Protein AF-A0A2U2PES9-F1 (afdb_monomer_lite)

Organism: NCBI:txid2173175

Structure (mmCIF, N/CA/C/O backbone):
data_AF-A0A2U2PES9-F1
#
_entry.id   AF-A0A2U2PES9-F1
#
loop_
_atom_site.group_PDB
_atom_site.id
_atom_site.type_symbol
_atom_site.label_atom_id
_atom_site.label_alt_id
_atom_site.label_comp_id
_atom_site.label_asym_id
_atom_site.label_entity_id
_atom_site.label_seq_id
_atom_site.pdbx_PDB_ins_code
_atom_site.Cartn_x
_atom_site.Cartn_y
_atom_site.Cartn_z
_atom_site.occupancy
_atom_site.B_iso_or_equiv
_atom_site.auth_seq_id
_atom_site.auth_comp_id
_atom_site.auth_asym_id
_atom_site.auth_atom_id
_atom_site.pdbx_PDB_model_num
ATOM 1 N N . MET A 1 1 ? 24.386 -8.421 -0.069 1.00 54.22 1 MET A N 1
ATOM 2 C CA . MET A 1 1 ? 23.028 -7.988 0.317 1.00 54.22 1 MET A CA 1
ATOM 3 C C . MET A 1 1 ? 22.679 -6.814 -0.585 1.00 54.22 1 MET A C 1
ATOM 5 O O . MET A 1 1 ? 23.359 -5.800 -0.511 1.00 54.22 1 MET A O 1
ATOM 9 N N . SER A 1 2 ? 21.728 -7.011 -1.493 1.00 74.69 2 SER A N 1
ATOM 10 C CA . SER A 1 2 ? 21.379 -6.178 -2.659 1.00 74.69 2 SER A CA 1
ATOM 11 C C . SER A 1 2 ? 20.320 -5.107 -2.349 1.00 74.69 2 SER A C 1
ATOM 13 O O . SER A 1 2 ? 19.482 -4.787 -3.186 1.00 74.69 2 SER A O 1
ATOM 15 N N . ILE A 1 3 ? 20.305 -4.556 -1.128 1.00 73.94 3 ILE A N 1
ATOM 16 C CA . ILE A 1 3 ? 19.347 -3.493 -0.789 1.00 73.94 3 ILE A CA 1
ATOM 17 C C . ILE A 1 3 ? 19.905 -2.147 -1.241 1.00 73.94 3 ILE A C 1
ATOM 19 O O . ILE A 1 3 ? 20.953 -1.719 -0.761 1.00 73.94 3 ILE A O 1
ATOM 23 N N . LEU A 1 4 ? 19.174 -1.480 -2.133 1.00 76.81 4 LEU A N 1
ATOM 24 C CA . LEU A 1 4 ? 19.546 -0.186 -2.699 1.00 76.81 4 LEU A CA 1
ATOM 25 C C . LEU A 1 4 ? 19.199 0.974 -1.764 1.00 76.81 4 LEU A C 1
ATOM 27 O O . LEU A 1 4 ? 19.992 1.895 -1.592 1.00 76.81 4 LEU A O 1
ATOM 31 N N . ILE A 1 5 ? 17.988 0.952 -1.198 1.00 82.94 5 ILE A N 1
ATOM 32 C CA . ILE A 1 5 ? 17.400 2.083 -0.467 1.00 82.94 5 ILE A CA 1
ATOM 33 C C . ILE A 1 5 ? 16.566 1.560 0.702 1.00 82.94 5 ILE A C 1
ATOM 35 O O . ILE A 1 5 ? 15.863 0.559 0.559 1.00 82.94 5 ILE A O 1
ATOM 39 N N . HIS A 1 6 ? 16.619 2.265 1.835 1.00 87.25 6 HIS A N 1
ATOM 40 C CA . HIS A 1 6 ? 15.747 2.067 2.993 1.00 87.25 6 HIS A CA 1
ATOM 41 C C . HIS A 1 6 ? 14.819 3.268 3.201 1.00 87.25 6 HIS A C 1
ATOM 43 O O . HIS A 1 6 ? 15.275 4.408 3.226 1.00 87.25 6 HIS A O 1
ATOM 49 N N . ILE A 1 7 ? 13.523 2.998 3.371 1.00 86.94 7 ILE A N 1
ATOM 50 C CA . ILE A 1 7 ? 12.466 3.991 3.602 1.00 86.94 7 ILE A CA 1
ATOM 51 C C . ILE A 1 7 ? 11.643 3.511 4.802 1.00 86.94 7 ILE A C 1
ATOM 53 O O . ILE A 1 7 ? 10.763 2.656 4.681 1.00 86.94 7 ILE A O 1
ATOM 57 N N . GLY A 1 8 ? 11.976 4.012 5.992 1.00 84.69 8 GLY A N 1
ATOM 58 C CA . GLY A 1 8 ? 11.399 3.520 7.245 1.00 84.69 8 GLY A CA 1
ATOM 59 C C . GLY A 1 8 ? 11.628 2.012 7.418 1.00 84.69 8 GLY A C 1
ATOM 60 O O . GLY A 1 8 ? 12.761 1.536 7.368 1.00 84.69 8 GLY A O 1
ATOM 61 N N . PHE A 1 9 ? 10.543 1.252 7.590 1.00 85.81 9 PHE A N 1
ATOM 62 C CA . PHE A 1 9 ? 10.576 -0.214 7.716 1.00 85.81 9 PHE A CA 1
ATOM 63 C C . PHE A 1 9 ? 10.695 -0.947 6.373 1.00 85.81 9 PHE A C 1
ATOM 65 O O . PHE A 1 9 ? 10.759 -2.176 6.349 1.00 85.81 9 PHE A O 1
ATOM 72 N N . TRP A 1 10 ? 10.723 -0.221 5.258 1.00 91.75 10 TRP A N 1
ATOM 73 C CA . TRP A 1 10 ? 10.792 -0.783 3.917 1.00 91.75 10 TRP A CA 1
ATOM 74 C C . TRP A 1 10 ? 12.194 -0.661 3.326 1.00 91.75 10 TRP A 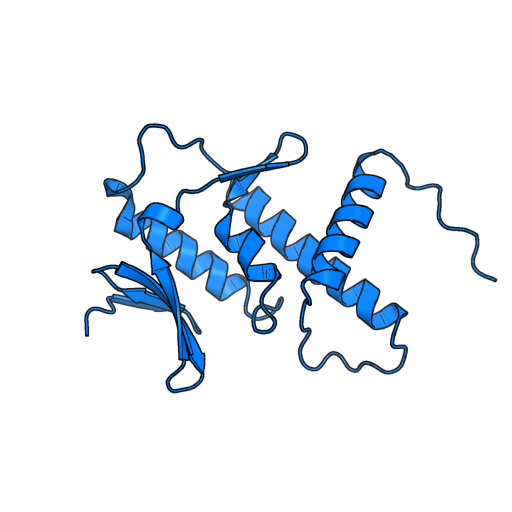C 1
ATOM 76 O O . TRP A 1 10 ? 12.997 0.201 3.691 1.00 91.75 10 TRP A O 1
ATOM 86 N N . GLY A 1 11 ? 12.505 -1.552 2.399 1.00 91.88 11 GLY A N 1
ATOM 87 C CA . GLY A 1 11 ? 13.702 -1.510 1.585 1.00 91.88 11 GLY A CA 1
ATOM 88 C C . GLY A 1 11 ? 13.416 -1.997 0.175 1.00 91.88 11 GLY A C 1
ATOM 89 O O . GLY A 1 11 ? 12.485 -2.770 -0.045 1.00 91.88 11 GLY A O 1
ATOM 90 N N . ILE A 1 12 ? 14.220 -1.530 -0.771 1.00 93.38 12 ILE A N 1
ATOM 91 C CA . ILE A 1 12 ? 14.172 -1.965 -2.167 1.00 93.38 12 ILE A CA 1
ATOM 92 C C . ILE A 1 12 ? 15.343 -2.917 -2.382 1.00 93.38 12 ILE A C 1
ATOM 94 O O . ILE A 1 12 ? 16.499 -2.497 -2.311 1.00 93.38 12 ILE A O 1
ATOM 98 N N . ASP A 1 13 ? 15.041 -4.193 -2.593 1.00 93.12 13 ASP A N 1
ATOM 99 C CA . ASP A 1 13 ? 16.018 -5.215 -2.962 1.00 93.12 13 ASP A CA 1
ATOM 100 C C . ASP A 1 13 ? 16.085 -5.289 -4.483 1.00 93.12 13 ASP A C 1
ATOM 102 O O . ASP A 1 13 ? 15.097 -5.663 -5.115 1.00 93.12 13 ASP A O 1
ATOM 106 N N . THR A 1 14 ? 17.234 -4.934 -5.061 1.00 89.75 14 THR A N 1
ATOM 107 C CA . THR A 1 14 ? 17.406 -4.793 -6.515 1.00 89.75 14 THR A CA 1
ATOM 108 C C . THR A 1 14 ? 17.195 -6.086 -7.290 1.00 89.75 14 THR A C 1
ATOM 110 O O . THR A 1 14 ? 16.982 -6.033 -8.493 1.00 89.75 14 THR A O 1
ATOM 113 N N . GLU A 1 15 ? 17.279 -7.241 -6.631 1.00 89.44 15 GLU A N 1
ATOM 114 C CA . GLU A 1 15 ? 17.115 -8.548 -7.275 1.00 89.44 15 GL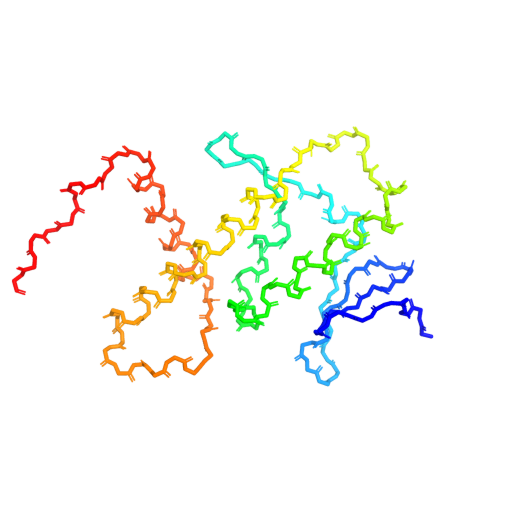U A CA 1
ATOM 115 C C . GLU A 1 15 ? 15.684 -9.082 -7.163 1.00 89.44 15 GLU A C 1
ATOM 117 O O . GLU A 1 15 ? 15.336 -10.065 -7.816 1.00 89.44 15 GLU A O 1
ATOM 122 N N . PHE A 1 16 ? 14.852 -8.473 -6.315 1.00 89.31 16 PHE A N 1
ATOM 123 C CA . PHE A 1 16 ? 13.558 -9.045 -5.965 1.00 89.31 16 PHE A CA 1
ATOM 124 C C . PHE A 1 16 ? 12.386 -8.068 -6.062 1.00 89.31 16 PHE A C 1
ATOM 126 O O . PHE A 1 16 ? 11.342 -8.445 -6.595 1.00 89.31 16 PHE A O 1
ATOM 133 N N . GLY A 1 17 ? 12.494 -6.862 -5.503 1.00 92.75 17 GLY A N 1
ATOM 134 C CA . GLY A 1 17 ? 11.354 -5.962 -5.334 1.00 92.75 17 GLY A CA 1
ATOM 135 C C . GLY A 1 17 ? 11.368 -5.229 -3.996 1.00 92.75 17 GLY A C 1
ATOM 136 O O . GLY A 1 17 ? 12.404 -4.768 -3.521 1.00 92.75 17 GLY A O 1
ATOM 137 N N . LEU A 1 18 ? 10.199 -5.125 -3.367 1.00 93.44 18 LEU A N 1
ATOM 138 C CA . LEU A 1 18 ? 10.033 -4.431 -2.095 1.00 93.44 18 LEU A CA 1
ATOM 139 C C . LEU A 1 18 ? 10.109 -5.406 -0.912 1.00 93.44 18 LEU A C 1
ATOM 141 O O . LEU A 1 18 ? 9.486 -6.470 -0.915 1.00 93.44 18 LEU A O 1
ATOM 145 N N . VAL A 1 19 ? 10.842 -5.022 0.131 1.00 91.94 19 VAL A N 1
ATOM 146 C CA . VAL A 1 19 ? 11.050 -5.814 1.346 1.00 91.94 19 VAL A CA 1
ATOM 147 C C . VAL A 1 19 ? 10.670 -4.994 2.578 1.00 91.94 19 VAL A C 1
ATOM 149 O O . VAL A 1 19 ? 11.247 -3.945 2.833 1.00 91.94 19 VAL A O 1
ATOM 152 N N . GLY A 1 20 ? 9.708 -5.468 3.365 1.00 88.75 20 GLY A N 1
ATOM 153 C CA . GLY A 1 20 ? 9.332 -4.901 4.660 1.00 88.75 20 GLY A CA 1
ATOM 154 C C . GLY A 1 20 ? 10.027 -5.636 5.804 1.00 88.75 20 GLY A C 1
ATOM 155 O O . GLY A 1 20 ? 9.794 -6.827 6.010 1.00 88.75 20 GLY A O 1
ATOM 156 N N . LYS A 1 21 ? 10.861 -4.940 6.577 1.00 83.75 21 LYS A N 1
ATOM 157 C CA . LYS A 1 21 ? 11.516 -5.457 7.787 1.00 83.75 21 LYS A CA 1
ATOM 158 C C . LYS A 1 21 ? 10.593 -5.249 8.989 1.00 83.75 21 LYS A C 1
ATOM 160 O O . LYS A 1 21 ? 10.669 -4.233 9.673 1.00 83.75 21 LYS A O 1
ATOM 165 N N . ILE A 1 22 ? 9.707 -6.214 9.234 1.00 80.06 22 ILE A N 1
ATOM 166 C CA . ILE A 1 22 ? 8.654 -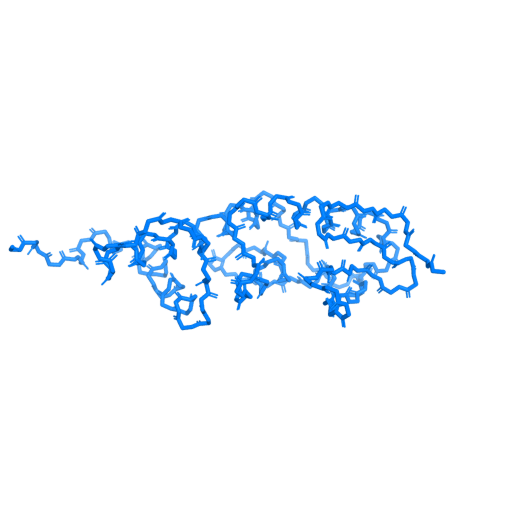6.096 10.258 1.00 80.06 22 ILE A CA 1
ATOM 167 C C . ILE A 1 22 ? 9.236 -6.240 11.671 1.00 80.06 22 ILE A C 1
ATOM 169 O O . ILE A 1 22 ? 8.867 -5.506 12.584 1.00 80.06 22 ILE A O 1
ATOM 173 N N . ARG A 1 23 ? 10.134 -7.213 11.868 1.00 77.12 23 ARG A N 1
ATOM 174 C CA . ARG A 1 23 ? 10.868 -7.457 13.123 1.00 77.12 23 ARG A CA 1
ATOM 175 C C . ARG A 1 23 ? 12.153 -8.245 12.830 1.00 77.12 23 ARG A C 1
ATOM 177 O O . ARG A 1 23 ? 12.254 -8.814 11.741 1.00 77.12 23 ARG A O 1
ATOM 184 N N . PRO A 1 24 ? 13.127 -8.315 13.758 1.00 74.94 24 PRO A N 1
ATOM 185 C CA . PRO A 1 24 ? 14.354 -9.078 13.538 1.00 74.94 24 PRO A CA 1
ATOM 186 C C . PRO A 1 24 ? 14.059 -10.516 13.087 1.00 74.94 24 PRO A C 1
ATOM 188 O O . PRO A 1 24 ? 13.294 -11.229 13.734 1.00 74.94 24 PRO A O 1
ATOM 191 N N . GLY A 1 25 ? 14.626 -10.914 11.945 1.00 76.75 25 GLY A N 1
ATOM 192 C CA . GLY A 1 25 ? 14.433 -12.243 11.352 1.00 76.75 25 GLY A CA 1
ATOM 193 C C . GLY A 1 25 ? 13.096 -12.472 10.634 1.00 76.75 25 GLY A C 1
ATOM 194 O O . GLY A 1 25 ? 12.844 -13.592 10.201 1.00 76.75 25 GLY A O 1
ATOM 195 N N . TYR A 1 26 ? 12.240 -11.453 10.491 1.00 81.38 26 TYR A N 1
ATOM 196 C CA . TYR A 1 26 ? 10.963 -11.574 9.787 1.00 81.38 26 TYR A CA 1
ATOM 197 C C . TYR A 1 26 ? 10.796 -10.475 8.734 1.00 81.38 26 TYR A C 1
ATOM 199 O O . TYR A 1 26 ? 10.559 -9.304 9.048 1.00 81.38 26 TYR A O 1
ATOM 207 N N . GLU A 1 27 ? 10.901 -10.887 7.472 1.00 87.62 27 GLU A N 1
ATOM 208 C CA . GLU A 1 27 ? 10.775 -10.023 6.303 1.00 87.62 27 GLU A CA 1
ATOM 209 C C . GLU A 1 27 ? 9.495 -10.339 5.530 1.00 87.62 27 GLU A C 1
ATOM 211 O O . GLU A 1 27 ? 9.143 -11.500 5.317 1.00 87.62 27 GLU A O 1
ATOM 216 N N . TYR A 1 28 ? 8.817 -9.294 5.066 1.00 88.88 28 TYR A N 1
ATOM 217 C CA . TYR A 1 28 ? 7.738 -9.398 4.097 1.00 88.88 28 TYR A CA 1
ATOM 218 C C . TYR A 1 28 ? 8.252 -9.010 2.725 1.00 88.88 28 TYR A C 1
ATOM 220 O O . TYR A 1 28 ? 8.910 -7.987 2.582 1.00 88.88 28 TYR A O 1
ATOM 228 N N . LYS A 1 29 ? 7.954 -9.812 1.711 1.00 91.12 29 LYS A N 1
ATOM 229 C CA . LYS A 1 29 ? 8.551 -9.671 0.387 1.00 91.12 29 LYS A CA 1
ATOM 230 C C . LYS A 1 29 ? 7.460 -9.511 -0.666 1.00 91.12 29 LYS A C 1
ATOM 232 O O . LYS A 1 29 ? 6.598 -10.376 -0.800 1.00 91.12 29 LYS A O 1
ATOM 237 N N . ILE A 1 30 ? 7.505 -8.407 -1.406 1.00 92.88 30 ILE A N 1
ATOM 238 C CA . ILE A 1 30 ? 6.635 -8.114 -2.546 1.00 92.88 30 ILE A CA 1
ATOM 239 C C . ILE A 1 30 ? 7.498 -8.118 -3.814 1.00 92.88 30 ILE A C 1
ATOM 241 O O . ILE A 1 30 ? 8.313 -7.210 -3.982 1.00 92.88 30 ILE A O 1
ATOM 245 N N . PRO A 1 31 ? 7.355 -9.134 -4.686 1.00 92.38 31 PRO A N 1
ATOM 246 C CA . PRO A 1 31 ? 8.123 -9.211 -5.926 1.00 92.38 31 PRO A CA 1
ATOM 247 C C . PRO A 1 31 ? 7.902 -7.977 -6.803 1.00 92.38 31 PRO A C 1
ATOM 249 O O . PRO A 1 31 ? 6.793 -7.446 -6.806 1.00 92.38 31 PRO A O 1
ATOM 252 N N . ALA A 1 32 ? 8.890 -7.587 -7.607 1.00 92.69 32 ALA A N 1
ATOM 253 C CA . ALA A 1 32 ? 8.783 -6.467 -8.536 1.00 92.69 32 ALA A CA 1
ATOM 254 C C . ALA A 1 32 ? 7.508 -6.578 -9.386 1.00 92.69 32 ALA A C 1
ATOM 256 O O . ALA A 1 32 ? 6.605 -5.788 -9.179 1.00 92.69 32 ALA A O 1
ATOM 257 N N . ARG A 1 33 ? 7.278 -7.655 -10.148 1.00 89.50 33 ARG A N 1
ATOM 258 C CA . ARG A 1 33 ? 6.014 -7.876 -10.906 1.00 89.50 33 ARG A CA 1
ATOM 259 C C . ARG A 1 33 ? 4.690 -7.572 -10.173 1.00 89.50 33 ARG A C 1
ATOM 261 O O . ARG A 1 33 ? 3.656 -7.371 -10.799 1.00 89.50 33 ARG A O 1
ATOM 268 N N . CYS A 1 34 ? 4.674 -7.614 -8.841 1.00 90.56 34 CYS A N 1
ATOM 269 C CA . CYS A 1 34 ? 3.499 -7.322 -8.041 1.00 90.56 34 CYS A CA 1
ATOM 270 C C . CYS A 1 34 ? 3.214 -5.822 -7.868 1.00 90.56 34 CYS A C 1
ATOM 272 O O . CYS A 1 34 ? 2.048 -5.497 -7.663 1.00 90.56 34 CYS A O 1
ATOM 274 N N . LEU A 1 35 ? 4.191 -4.911 -7.971 1.00 93.12 35 LEU A N 1
ATOM 275 C CA . LEU A 1 35 ? 3.949 -3.481 -7.695 1.00 93.12 35 LEU A CA 1
ATOM 276 C C . LEU A 1 35 ? 3.002 -2.832 -8.717 1.00 93.12 35 LEU A C 1
ATOM 278 O O . LEU A 1 35 ? 2.430 -1.787 -8.438 1.00 93.12 35 LEU A O 1
ATOM 282 N N . TRP A 1 36 ? 2.800 -3.469 -9.867 1.00 93.75 36 TRP A N 1
ATOM 283 C CA . TRP A 1 36 ? 1.966 -2.987 -10.963 1.00 93.75 36 TRP A CA 1
ATOM 284 C C . TRP A 1 36 ? 0.537 -3.495 -10.887 1.00 93.75 36 TRP A C 1
ATOM 286 O O . TRP A 1 36 ? -0.328 -2.946 -11.552 1.00 93.75 36 TRP A O 1
ATOM 296 N N . LYS A 1 37 ? 0.258 -4.511 -10.063 1.00 91.06 37 LYS A N 1
ATOM 297 C CA . LYS A 1 37 ? -1.086 -5.082 -9.987 1.00 91.06 37 LYS A CA 1
ATOM 298 C C . LYS A 1 37 ? -2.086 -4.022 -9.549 1.00 91.06 37 LYS A C 1
ATOM 300 O O . LYS A 1 37 ? -1.933 -3.428 -8.480 1.00 91.06 37 LYS A O 1
ATOM 305 N N . THR A 1 38 ? -3.130 -3.855 -10.345 1.00 91.94 38 THR A N 1
ATOM 306 C CA . THR A 1 38 ? -4.251 -2.967 -10.055 1.00 91.94 38 THR A CA 1
ATOM 307 C C . THR A 1 38 ? -5.527 -3.756 -9.798 1.00 91.94 38 THR A C 1
ATOM 309 O O . THR A 1 38 ? -5.623 -4.943 -10.117 1.00 91.94 38 THR A O 1
ATOM 312 N N . PHE A 1 39 ? -6.511 -3.097 -9.200 1.00 86.50 39 PHE A N 1
ATOM 313 C CA . PHE A 1 39 ? -7.885 -3.579 -9.139 1.00 86.50 39 PHE A CA 1
ATOM 314 C C . PHE A 1 39 ? -8.842 -2.394 -9.236 1.00 86.50 39 PHE A C 1
ATOM 316 O O . PHE A 1 39 ? -8.485 -1.266 -8.887 1.00 86.50 39 PHE A O 1
ATOM 323 N N . SER A 1 40 ? -10.059 -2.662 -9.700 1.00 85.38 40 SER A N 1
ATOM 324 C CA . SER A 1 40 ? -11.092 -1.642 -9.835 1.00 85.38 40 SER A CA 1
ATOM 325 C C . SER A 1 40 ? -12.147 -1.783 -8.745 1.00 85.38 40 SER A C 1
ATOM 327 O O . SER A 1 40 ? -12.644 -2.881 -8.494 1.00 85.38 40 SER A O 1
ATOM 329 N N . ILE A 1 41 ? -12.508 -0.663 -8.128 1.00 81.69 41 ILE A N 1
ATOM 330 C CA . ILE A 1 41 ? -13.608 -0.558 -7.171 1.00 81.69 41 ILE A CA 1
ATOM 331 C C . ILE A 1 41 ? -14.372 0.730 -7.461 1.00 81.69 41 ILE A C 1
ATOM 333 O O . ILE A 1 41 ? -13.775 1.798 -7.537 1.00 81.69 41 ILE A O 1
ATOM 337 N N . GLU A 1 42 ? -15.678 0.612 -7.708 1.00 80.94 42 GLU A N 1
ATOM 338 C CA . GLU A 1 42 ? -16.572 1.760 -7.948 1.00 80.94 42 GLU A CA 1
ATOM 339 C C . GLU A 1 42 ? -16.054 2.749 -9.011 1.00 80.94 42 GLU A C 1
ATOM 341 O O . GLU A 1 42 ? -16.101 3.966 -8.858 1.00 80.94 42 GLU A O 1
ATOM 346 N N . GLY A 1 43 ? -15.502 2.214 -10.104 1.00 83.44 43 GLY A N 1
ATOM 347 C CA . GLY A 1 43 ? -14.947 3.013 -11.201 1.00 83.44 43 GLY A CA 1
ATOM 348 C C . GLY A 1 43 ? -13.557 3.606 -10.940 1.00 83.44 43 GLY A C 1
ATOM 349 O O . GLY A 1 43 ? -12.973 4.173 -11.859 1.00 83.44 43 GLY A O 1
ATOM 350 N N . ARG A 1 44 ? -12.990 3.437 -9.740 1.00 85.81 44 ARG A N 1
ATOM 351 C CA . ARG A 1 44 ? -11.622 3.850 -9.392 1.00 85.81 44 ARG A CA 1
ATOM 352 C C . ARG A 1 44 ? -10.662 2.693 -9.646 1.00 85.81 44 ARG A C 1
ATOM 354 O O . ARG A 1 44 ? -10.957 1.561 -9.259 1.00 85.81 44 ARG A O 1
ATOM 361 N N . ASN A 1 45 ? -9.516 2.954 -10.277 1.00 90.81 45 ASN A N 1
ATOM 362 C CA . ASN A 1 45 ? -8.471 1.946 -10.485 1.00 90.81 45 ASN A CA 1
ATOM 363 C C . ASN A 1 45 ? -7.299 2.209 -9.534 1.00 90.81 45 ASN A C 1
ATOM 365 O O . ASN A 1 45 ? -6.621 3.234 -9.631 1.00 90.81 45 ASN A O 1
ATOM 369 N N . LEU A 1 46 ? -7.067 1.278 -8.611 1.00 89.88 46 LEU A N 1
ATOM 370 C CA . LEU A 1 46 ? -6.148 1.449 -7.487 1.00 89.88 46 LEU A CA 1
ATOM 371 C C . LEU A 1 46 ? -5.019 0.420 -7.544 1.00 89.88 46 LEU A C 1
ATOM 373 O O . LEU A 1 46 ? -5.198 -0.687 -8.060 1.00 89.88 46 LEU A O 1
ATOM 377 N N . TYR A 1 47 ? -3.864 0.744 -6.957 1.00 93.56 47 TYR A N 1
ATOM 378 C CA . TYR A 1 47 ? -2.804 -0.249 -6.777 1.00 93.56 47 TYR A CA 1
ATOM 379 C C . TYR A 1 47 ? -3.216 -1.278 -5.721 1.00 93.56 47 TYR A C 1
ATOM 381 O O . TYR A 1 47 ? -3.536 -0.947 -4.579 1.00 93.56 47 TYR A O 1
ATOM 389 N N . LEU A 1 48 ? -3.166 -2.554 -6.100 1.00 90.56 48 LEU A N 1
ATOM 390 C CA . LEU A 1 48 ? -3.678 -3.663 -5.301 1.00 90.56 48 LEU A CA 1
ATOM 391 C C . LEU A 1 48 ? -2.896 -3.858 -4.001 1.00 90.56 48 LEU A C 1
ATOM 393 O O . LEU A 1 48 ? -3.480 -4.077 -2.944 1.00 90.56 48 LEU A O 1
ATOM 397 N N . TRP A 1 49 ? -1.567 -3.824 -4.061 1.00 92.25 49 TRP A N 1
ATOM 398 C CA . TRP A 1 49 ? -0.750 -4.211 -2.910 1.00 92.25 49 TRP A CA 1
ATOM 399 C C . TRP A 1 49 ? -0.773 -3.229 -1.740 1.00 92.25 49 TRP A C 1
ATOM 401 O O . TRP A 1 49 ? -0.901 -3.716 -0.616 1.00 92.25 49 TRP A O 1
ATOM 411 N N . PRO A 1 50 ? -0.709 -1.899 -1.939 1.00 90.88 50 PRO A N 1
ATOM 412 C CA . PRO A 1 50 ? -0.938 -0.947 -0.854 1.00 90.88 50 PRO A CA 1
ATOM 413 C C . PRO A 1 50 ? -2.270 -1.195 -0.138 1.00 90.88 50 PRO A C 1
ATOM 415 O O . PRO A 1 50 ? -2.326 -1.160 1.088 1.00 90.88 50 PRO A O 1
ATOM 418 N N . VAL A 1 51 ? -3.313 -1.553 -0.893 1.00 87.56 51 VAL A N 1
ATOM 419 C CA . VAL A 1 51 ? -4.626 -1.897 -0.342 1.00 87.56 51 VAL A CA 1
ATOM 420 C C . VAL A 1 51 ? -4.594 -3.210 0.445 1.00 87.56 51 VAL A C 1
ATOM 422 O O . VAL A 1 51 ? -5.035 -3.251 1.590 1.00 87.56 51 VAL A O 1
ATOM 425 N N . LEU A 1 52 ? -4.016 -4.281 -0.106 1.00 85.62 52 LEU A N 1
ATOM 426 C CA . LEU A 1 52 ? -3.914 -5.570 0.595 1.00 85.62 52 LEU A CA 1
ATOM 427 C C . LEU A 1 52 ? -3.073 -5.497 1.875 1.00 85.62 52 LEU A C 1
ATOM 429 O O . LEU A 1 52 ? -3.310 -6.258 2.817 1.00 85.62 52 LEU A O 1
ATOM 433 N N . LEU A 1 53 ? -2.080 -4.610 1.910 1.00 87.00 53 LEU A N 1
ATOM 434 C CA . LEU A 1 53 ? -1.224 -4.416 3.075 1.00 87.00 53 LEU A CA 1
ATOM 435 C C . LEU A 1 53 ? -1.968 -3.810 4.264 1.00 87.00 53 LEU A C 1
ATOM 437 O O . LEU A 1 53 ? -1.562 -4.072 5.391 1.00 87.00 53 LEU A O 1
ATOM 441 N N . MET A 1 54 ? -3.096 -3.127 4.051 1.00 81.81 54 MET A N 1
ATOM 442 C CA . MET A 1 54 ? -3.954 -2.670 5.151 1.00 81.81 54 MET A CA 1
ATOM 443 C C . MET A 1 54 ? -4.474 -3.818 6.017 1.00 81.81 54 MET A C 1
ATOM 445 O O . MET A 1 54 ? -4.719 -3.631 7.197 1.00 81.81 54 MET A O 1
ATOM 449 N N . ARG A 1 55 ? -4.584 -5.036 5.472 1.00 76.69 55 ARG A N 1
ATOM 450 C CA . ARG A 1 55 ? -5.004 -6.227 6.234 1.00 76.69 55 ARG A CA 1
ATOM 451 C C . ARG A 1 55 ? -3.923 -6.743 7.189 1.00 76.69 55 ARG A C 1
ATOM 453 O O . ARG A 1 55 ? -4.089 -7.795 7.808 1.00 76.69 55 ARG A O 1
ATOM 460 N N . LYS A 1 56 ? -2.749 -6.108 7.215 1.00 80.62 56 LYS A N 1
ATOM 461 C CA . LYS A 1 56 ? -1.627 -6.512 8.056 1.00 80.62 56 LYS A CA 1
ATOM 462 C C . LYS A 1 56 ? -1.626 -5.678 9.328 1.00 80.62 56 LYS A C 1
ATOM 464 O O . LYS A 1 56 ? -1.521 -4.463 9.276 1.00 80.62 56 LYS A O 1
ATOM 469 N N . TYR A 1 57 ? -1.589 -6.363 10.469 1.00 75.44 57 TYR A N 1
ATOM 470 C CA . TYR A 1 57 ? -1.587 -5.750 11.802 1.00 75.44 57 TYR A CA 1
ATOM 471 C C . TYR A 1 57 ? -0.450 -4.748 12.068 1.00 75.44 57 TYR A C 1
ATOM 473 O O . TYR A 1 57 ? -0.491 -4.004 13.039 1.00 75.44 57 TYR A O 1
ATOM 481 N N . TRP A 1 58 ? 0.610 -4.781 11.264 1.00 79.38 58 TRP A N 1
ATOM 482 C CA . TRP A 1 58 ? 1.787 -3.926 11.399 1.00 79.38 58 TRP A CA 1
ATOM 483 C C . TRP A 1 58 ? 1.779 -2.751 10.414 1.00 79.38 58 TRP A C 1
ATOM 485 O O . TRP A 1 58 ? 2.781 -2.049 10.321 1.00 79.38 58 TRP A O 1
ATOM 495 N N . ILE A 1 59 ? 0.677 -2.535 9.691 1.00 83.25 59 ILE A N 1
ATOM 496 C CA . ILE A 1 59 ? 0.420 -1.337 8.890 1.00 83.25 59 ILE A CA 1
ATOM 497 C C . ILE A 1 59 ? -0.631 -0.500 9.610 1.00 83.25 59 ILE A C 1
ATOM 499 O O . ILE A 1 59 ? -1.700 -0.993 9.957 1.00 83.25 59 ILE A O 1
ATOM 503 N N . TYR A 1 60 ? -0.306 0.763 9.847 1.00 78.00 60 TYR A N 1
ATOM 504 C CA . TYR A 1 60 ? -1.148 1.727 10.545 1.00 78.00 60 TYR A CA 1
ATOM 505 C C . TYR A 1 60 ? -0.830 3.131 10.028 1.00 78.00 60 TYR A C 1
ATOM 507 O O . TYR A 1 60 ? 0.185 3.333 9.362 1.00 78.00 60 TYR A O 1
ATOM 515 N N . ASP A 1 61 ? -1.683 4.108 10.331 1.00 78.56 61 ASP A N 1
ATOM 516 C CA . ASP A 1 61 ? -1.611 5.444 9.722 1.00 78.56 61 ASP A CA 1
ATOM 517 C C . ASP A 1 61 ? -0.203 6.069 9.795 1.00 78.56 61 ASP A C 1
ATOM 519 O O . ASP A 1 61 ? 0.377 6.444 8.775 1.00 78.56 61 ASP A O 1
ATOM 523 N N . SER A 1 62 ? 0.441 6.016 10.966 1.00 79.06 62 SER A N 1
ATOM 524 C CA . SER A 1 62 ? 1.783 6.588 11.156 1.00 79.06 62 SER A CA 1
ATOM 525 C C . SER A 1 62 ? 2.928 5.888 10.405 1.00 79.06 62 SER A C 1
ATOM 527 O O . SER A 1 62 ? 4.032 6.433 10.365 1.00 79.06 62 SER A O 1
ATOM 529 N N . ASN A 1 63 ? 2.717 4.712 9.795 1.00 83.62 63 ASN A N 1
ATOM 530 C CA . ASN A 1 63 ? 3.719 4.063 8.936 1.00 83.62 63 ASN A CA 1
ATOM 531 C C . ASN A 1 63 ? 3.278 3.848 7.476 1.00 83.62 63 ASN A C 1
ATOM 533 O O . ASN A 1 63 ? 4.103 3.435 6.651 1.00 83.62 63 ASN A O 1
ATOM 537 N N . ALA A 1 64 ? 2.031 4.187 7.136 1.00 86.94 64 ALA A N 1
ATOM 538 C CA . ALA A 1 64 ? 1.498 4.082 5.782 1.00 86.94 64 ALA A CA 1
ATOM 539 C C . ALA A 1 64 ? 2.238 5.003 4.794 1.00 86.94 64 ALA A C 1
ATOM 541 O O . ALA A 1 64 ? 2.518 4.605 3.666 1.00 86.94 64 ALA A O 1
ATOM 542 N N . ASP A 1 65 ? 2.677 6.186 5.232 1.00 90.25 65 ASP A N 1
ATOM 543 C CA . ASP A 1 65 ? 3.432 7.111 4.373 1.00 90.25 65 ASP A CA 1
ATOM 544 C C . ASP A 1 65 ? 4.792 6.540 3.939 1.00 90.25 65 ASP A C 1
ATOM 546 O O . ASP A 1 65 ? 5.216 6.708 2.789 1.00 90.25 65 ASP A O 1
ATOM 550 N N . SER A 1 66 ? 5.458 5.789 4.826 1.00 90.62 66 SER A N 1
ATOM 551 C CA . SER A 1 66 ? 6.690 5.068 4.473 1.00 90.62 66 SER A CA 1
ATOM 552 C C . SER A 1 66 ? 6.413 3.965 3.454 1.00 90.62 66 SER A C 1
ATOM 554 O O . SER A 1 66 ? 7.209 3.769 2.539 1.00 90.62 66 SER A O 1
ATOM 556 N N . LEU A 1 67 ? 5.277 3.270 3.584 1.00 91.75 67 LEU A N 1
ATOM 557 C CA . LEU A 1 67 ? 4.829 2.275 2.613 1.00 91.75 67 LEU A CA 1
ATOM 558 C C . LEU A 1 67 ? 4.602 2.903 1.229 1.00 91.75 67 LEU A C 1
ATOM 560 O O . LEU A 1 67 ? 5.145 2.397 0.248 1.00 91.75 67 LEU A O 1
ATOM 564 N N . PHE A 1 68 ? 3.845 4.001 1.139 1.00 93.94 68 PHE A N 1
ATOM 565 C CA . PHE A 1 68 ? 3.551 4.659 -0.142 1.00 93.94 68 PHE A CA 1
ATOM 566 C C . PHE A 1 68 ? 4.815 5.161 -0.826 1.00 93.94 68 PHE A C 1
ATOM 568 O O . PHE A 1 68 ? 5.027 4.903 -2.009 1.00 93.94 68 PHE A O 1
ATOM 575 N N . THR A 1 69 ? 5.689 5.812 -0.056 1.00 93.25 69 THR A N 1
ATOM 576 C CA . THR A 1 69 ? 6.975 6.299 -0.558 1.00 93.25 69 THR A CA 1
ATOM 577 C C . THR A 1 69 ? 7.804 5.132 -1.093 1.00 93.25 69 THR A C 1
ATOM 579 O O . THR A 1 69 ? 8.298 5.185 -2.216 1.00 93.25 69 THR A O 1
ATOM 582 N N . ALA A 1 70 ? 7.903 4.035 -0.338 1.00 94.19 70 ALA A N 1
ATOM 583 C CA . ALA A 1 70 ? 8.677 2.875 -0.758 1.00 94.19 70 ALA A CA 1
ATOM 584 C C . ALA A 1 70 ? 8.107 2.193 -2.010 1.00 94.19 70 ALA A C 1
ATOM 586 O O . ALA A 1 70 ? 8.874 1.809 -2.892 1.00 94.19 70 ALA A O 1
ATOM 587 N N . PHE A 1 71 ? 6.781 2.098 -2.129 1.00 95.06 71 PHE A N 1
ATOM 588 C CA . PHE A 1 71 ? 6.131 1.599 -3.340 1.00 95.06 71 PHE A CA 1
ATOM 589 C C . PHE A 1 71 ? 6.413 2.472 -4.559 1.00 95.06 71 PHE A C 1
ATOM 591 O O . PHE A 1 71 ? 6.761 1.936 -5.607 1.00 95.06 71 PHE A O 1
ATOM 598 N N . PHE A 1 72 ? 6.280 3.792 -4.419 1.00 93.44 72 PHE A N 1
ATOM 599 C CA . PHE A 1 72 ? 6.522 4.733 -5.507 1.00 93.44 72 PHE A CA 1
ATOM 600 C C . PHE A 1 72 ? 7.963 4.620 -6.023 1.00 93.44 72 PHE A C 1
ATOM 602 O O . PHE A 1 72 ? 8.187 4.423 -7.215 1.00 93.44 72 PHE A O 1
ATOM 609 N N . PHE A 1 73 ? 8.951 4.630 -5.121 1.00 93.56 73 PHE A N 1
ATOM 610 C CA . PHE A 1 73 ? 10.356 4.450 -5.503 1.00 93.56 73 PHE A CA 1
ATOM 611 C C . PHE A 1 73 ? 10.631 3.084 -6.136 1.00 93.56 73 PHE A C 1
ATOM 613 O O . PHE A 1 73 ? 11.394 2.994 -7.096 1.00 93.56 73 PHE A O 1
ATOM 620 N N . ALA A 1 74 ? 10.024 2.017 -5.613 1.00 94.81 74 ALA A N 1
ATOM 621 C CA . ALA A 1 74 ? 10.200 0.684 -6.172 1.00 94.81 74 ALA A CA 1
ATOM 622 C C . ALA A 1 74 ? 9.580 0.571 -7.576 1.00 94.81 74 ALA A C 1
ATOM 624 O O . ALA A 1 74 ? 10.177 -0.052 -8.452 1.00 94.81 74 ALA A O 1
ATOM 625 N N . GLN A 1 75 ? 8.440 1.219 -7.827 1.00 94.69 75 GLN A N 1
ATOM 626 C CA . GLN A 1 75 ? 7.866 1.305 -9.169 1.00 94.69 75 GLN A CA 1
ATOM 627 C C . GLN A 1 75 ? 8.767 2.058 -10.145 1.00 94.69 75 GLN A C 1
ATOM 629 O O . GLN A 1 75 ? 8.996 1.581 -11.252 1.00 94.69 75 GLN A O 1
ATOM 634 N N . GLU A 1 76 ? 9.332 3.191 -9.732 1.00 93.69 76 GLU A N 1
ATOM 635 C CA . GLU A 1 76 ? 10.268 3.937 -10.577 1.00 93.69 76 GLU A CA 1
ATOM 636 C C . GLU A 1 76 ? 11.538 3.133 -10.885 1.00 93.69 76 GLU A C 1
ATOM 638 O O . GLU A 1 76 ? 12.023 3.142 -12.020 1.00 93.69 76 GLU A O 1
ATOM 643 N N . TYR A 1 77 ? 12.057 2.396 -9.898 1.00 94.44 77 TYR A N 1
ATOM 644 C CA . TYR A 1 77 ? 13.245 1.562 -10.070 1.00 94.44 77 TYR A CA 1
ATOM 645 C C . TYR A 1 77 ? 13.000 0.390 -11.033 1.00 94.44 77 TYR A C 1
ATOM 647 O O . TYR A 1 77 ? 13.753 0.220 -11.991 1.00 94.44 77 TYR A O 1
ATOM 655 N N . PHE A 1 78 ? 11.923 -0.380 -10.833 1.00 94.25 78 PHE A N 1
ATOM 656 C CA . PHE A 1 78 ? 11.588 -1.534 -11.680 1.00 94.25 78 PHE A CA 1
ATOM 657 C C . PHE A 1 78 ? 10.625 -1.189 -12.824 1.00 94.25 78 PHE A C 1
ATOM 659 O O . PHE A 1 78 ? 9.927 -2.062 -13.332 1.00 94.25 78 PHE A O 1
ATOM 666 N N . LYS A 1 79 ? 10.575 0.068 -13.281 1.00 93.56 79 LYS A N 1
ATOM 667 C CA . LYS A 1 79 ? 9.649 0.486 -14.351 1.00 93.56 79 LYS A CA 1
ATOM 668 C C . LYS A 1 79 ? 9.798 -0.312 -15.649 1.00 93.56 79 LYS A C 1
ATOM 670 O O . LYS A 1 79 ? 8.829 -0.459 -16.384 1.00 93.56 79 LYS A O 1
ATOM 675 N N . ALA A 1 80 ? 10.998 -0.836 -15.914 1.00 91.94 80 ALA A N 1
ATOM 676 C CA . ALA A 1 80 ? 11.281 -1.694 -17.064 1.00 91.94 80 ALA A CA 1
ATOM 677 C C . ALA A 1 80 ? 10.598 -3.073 -16.974 1.00 91.94 80 ALA A C 1
ATOM 679 O O . ALA A 1 80 ? 10.497 -3.764 -17.980 1.00 91.94 80 ALA A O 1
ATOM 680 N N . GLU A 1 81 ? 10.126 -3.465 -15.789 1.00 89.69 81 GLU A N 1
ATOM 681 C CA . GLU A 1 81 ? 9.388 -4.707 -15.540 1.00 89.69 81 GLU A CA 1
ATOM 682 C C . GLU A 1 81 ? 7.864 -4.503 -15.531 1.00 89.69 81 GLU A C 1
ATOM 684 O O . GLU A 1 81 ? 7.121 -5.441 -15.231 1.00 89.69 81 GLU A O 1
ATOM 689 N N . LYS A 1 82 ? 7.377 -3.290 -15.845 1.00 92.25 82 LYS A N 1
ATOM 690 C CA . LYS A 1 82 ? 5.942 -3.016 -15.997 1.00 92.25 82 LYS A CA 1
ATOM 691 C C . LYS A 1 82 ? 5.367 -3.903 -17.111 1.00 92.25 82 LYS A C 1
ATOM 693 O O . LYS A 1 82 ? 5.838 -3.794 -18.239 1.00 92.25 82 LYS A O 1
ATOM 698 N N . PRO A 1 83 ? 4.337 -4.725 -16.843 1.00 89.69 83 PRO A N 1
ATOM 699 C CA . PRO A 1 83 ? 3.631 -5.439 -17.902 1.00 89.69 83 PRO A CA 1
ATOM 700 C C . PRO A 1 83 ? 2.919 -4.462 -18.846 1.00 89.69 83 PRO A C 1
ATOM 702 O O . PRO A 1 83 ? 2.282 -3.512 -18.383 1.00 89.69 83 PRO A O 1
ATOM 705 N N . ASP A 1 84 ? 2.998 -4.716 -20.154 1.00 89.19 84 ASP A N 1
ATOM 706 C CA . ASP A 1 84 ? 2.383 -3.870 -21.190 1.00 89.19 84 ASP A CA 1
ATOM 707 C C . ASP A 1 84 ? 0.846 -3.836 -21.103 1.00 89.19 84 ASP A C 1
ATOM 709 O O . ASP A 1 84 ? 0.214 -2.862 -21.506 1.00 89.19 84 ASP A O 1
ATOM 713 N N . ASP A 1 85 ? 0.237 -4.894 -20.564 1.00 87.31 85 ASP A N 1
ATOM 714 C CA . ASP A 1 85 ? -1.211 -5.062 -20.416 1.00 87.31 85 ASP A CA 1
ATOM 715 C C . ASP A 1 85 ? -1.769 -4.483 -19.105 1.00 87.31 85 ASP A C 1
ATOM 717 O O . ASP A 1 85 ? -2.982 -4.516 -18.872 1.00 87.31 85 ASP A O 1
ATOM 721 N N . GLN A 1 86 ? -0.916 -3.930 -18.237 1.00 84.44 86 GLN A N 1
ATOM 722 C CA . GLN A 1 86 ? -1.358 -3.425 -16.945 1.00 84.44 86 GLN A CA 1
ATOM 723 C C . GLN A 1 86 ? -2.022 -2.045 -17.060 1.00 84.44 86 GLN A C 1
ATOM 725 O O . GLN A 1 86 ? -1.400 -1.059 -17.463 1.00 84.44 86 GLN A O 1
ATOM 730 N N . SER A 1 87 ? -3.269 -1.953 -16.592 1.00 82.19 87 SER A N 1
ATOM 731 C CA . SER A 1 87 ? -4.007 -0.691 -16.486 1.00 82.19 87 SER A CA 1
ATOM 732 C C . SER A 1 87 ? -3.314 0.314 -15.560 1.00 82.19 87 SER A C 1
ATOM 734 O O . SER A 1 87 ? -2.773 -0.055 -14.518 1.00 82.19 87 SER A O 1
ATOM 736 N N . GLU A 1 88 ? -3.375 1.602 -15.899 1.00 84.06 88 GLU A N 1
ATOM 737 C CA . GLU A 1 88 ? -2.831 2.660 -15.044 1.00 84.06 88 GLU A CA 1
ATOM 738 C C . GLU A 1 88 ? -3.726 2.908 -13.829 1.00 84.06 88 GLU A C 1
ATOM 740 O O . GLU A 1 88 ? -4.937 3.087 -13.966 1.00 84.06 88 GLU A O 1
ATOM 745 N N . ALA A 1 89 ? -3.132 2.909 -12.636 1.00 90.25 89 ALA A N 1
ATOM 746 C CA . ALA A 1 89 ? -3.804 3.265 -11.390 1.00 90.25 89 ALA A CA 1
ATOM 747 C C . ALA A 1 89 ? -3.326 4.625 -10.876 1.00 90.25 89 ALA A C 1
ATOM 749 O O . ALA A 1 89 ? -2.163 5.007 -11.040 1.00 90.25 89 ALA A O 1
ATOM 750 N N . SER A 1 90 ? -4.228 5.338 -10.203 1.00 90.88 90 SER A N 1
ATOM 751 C CA . SER A 1 90 ? -3.943 6.645 -9.619 1.00 90.88 90 SER A CA 1
ATOM 752 C C . SER A 1 90 ? -3.341 6.488 -8.223 1.00 90.88 90 SER A C 1
ATOM 754 O O . SER A 1 90 ? -3.967 5.954 -7.302 1.00 90.88 90 SER A O 1
ATOM 756 N N . TRP A 1 91 ? -2.110 6.974 -8.045 1.00 93.44 91 TRP A N 1
ATOM 757 C CA . TRP A 1 91 ? -1.480 7.052 -6.726 1.00 93.44 91 TRP A CA 1
ATOM 758 C C . TRP A 1 91 ? -2.262 7.932 -5.746 1.00 93.44 91 TRP A C 1
ATOM 760 O O . TRP A 1 91 ? -2.518 7.458 -4.639 1.00 93.44 91 TRP A O 1
ATOM 770 N N . PRO A 1 92 ? -2.691 9.156 -6.119 1.00 93.19 92 PRO A N 1
ATOM 771 C CA . PRO A 1 92 ? -3.531 9.978 -5.252 1.00 93.19 92 PRO A CA 1
ATOM 772 C C . PRO A 1 92 ? -4.797 9.257 -4.777 1.00 93.19 92 PRO A C 1
ATOM 774 O O . PRO A 1 92 ? -5.087 9.272 -3.583 1.00 93.19 92 PRO A O 1
ATOM 777 N N . GLU A 1 93 ? -5.507 8.564 -5.675 1.00 91.56 93 GLU A N 1
ATOM 778 C CA . GLU A 1 93 ? -6.714 7.811 -5.301 1.00 91.56 93 GLU A CA 1
ATOM 779 C C . GLU A 1 93 ? -6.385 6.603 -4.420 1.00 91.56 93 GLU A C 1
ATOM 781 O O . GLU A 1 93 ? -7.099 6.334 -3.457 1.00 91.56 93 GLU A O 1
ATOM 786 N N . THR A 1 94 ? -5.283 5.900 -4.705 1.00 92.25 94 THR A N 1
ATOM 787 C CA . THR A 1 94 ? -4.818 4.767 -3.889 1.00 92.25 94 THR A CA 1
ATOM 788 C C . THR A 1 94 ? -4.496 5.217 -2.465 1.00 92.25 94 THR A C 1
ATOM 790 O O . THR A 1 94 ? -4.931 4.581 -1.508 1.00 92.25 94 THR A O 1
ATOM 793 N N . ILE A 1 95 ? -3.753 6.317 -2.312 1.00 93.19 95 ILE A N 1
ATOM 794 C CA . ILE A 1 95 ? -3.380 6.871 -1.004 1.00 93.19 95 ILE A CA 1
ATOM 795 C C . ILE A 1 95 ? -4.627 7.327 -0.254 1.00 93.19 95 ILE A C 1
ATOM 797 O O . ILE A 1 95 ? -4.787 6.979 0.914 1.00 93.19 95 ILE A O 1
ATOM 801 N N . PHE A 1 96 ? -5.515 8.066 -0.927 1.00 91.00 96 PHE A N 1
ATOM 802 C CA . PHE A 1 96 ? -6.771 8.524 -0.341 1.00 91.00 96 PHE A CA 1
ATOM 803 C C . PHE A 1 96 ? -7.594 7.344 0.181 1.00 91.00 96 PHE A C 1
ATOM 805 O O . PHE A 1 96 ? -7.925 7.310 1.361 1.00 91.00 96 PHE A O 1
ATOM 812 N N . PHE A 1 97 ? -7.829 6.335 -0.662 1.00 88.38 97 PHE A N 1
ATOM 813 C CA . PHE A 1 97 ? -8.579 5.140 -0.285 1.00 88.38 97 PHE A CA 1
ATOM 814 C C . PHE A 1 97 ? -7.958 4.422 0.919 1.00 88.38 97 PHE A C 1
ATOM 816 O O . PHE A 1 97 ? -8.662 4.088 1.870 1.00 88.38 97 PHE A O 1
ATOM 823 N N . VAL A 1 98 ? -6.636 4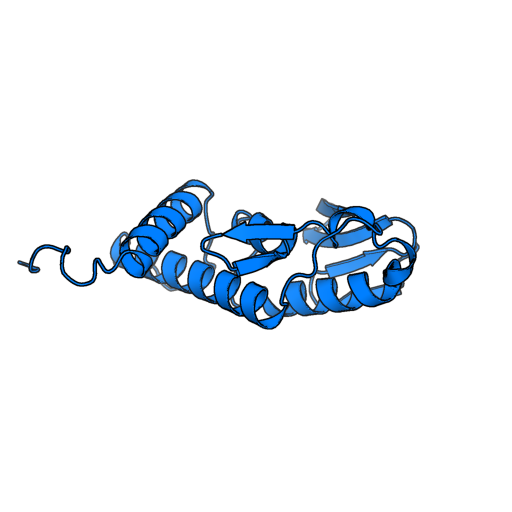.212 0.906 1.00 88.12 98 VAL A N 1
ATOM 824 C CA . VAL A 1 98 ? -5.942 3.536 2.010 1.00 88.12 98 VAL A CA 1
ATOM 825 C C . VAL A 1 98 ? -6.059 4.335 3.309 1.00 88.12 98 VAL A C 1
ATOM 827 O O . VAL A 1 98 ? -6.386 3.758 4.343 1.00 88.12 98 VAL A O 1
ATOM 830 N N . LYS A 1 99 ? -5.835 5.654 3.277 1.00 89.06 99 LYS A N 1
ATOM 831 C CA . LYS A 1 99 ? -5.941 6.495 4.479 1.00 89.06 99 LYS A CA 1
ATOM 832 C C . LYS A 1 99 ? -7.369 6.550 5.020 1.00 89.06 99 LYS A C 1
ATOM 834 O O . LYS A 1 99 ? -7.553 6.381 6.221 1.00 89.06 99 LYS A O 1
ATOM 839 N N . SER A 1 100 ? -8.375 6.699 4.156 1.00 86.12 100 SER A N 1
ATOM 840 C CA . SER A 1 100 ? -9.785 6.665 4.566 1.00 86.12 100 SER A CA 1
ATOM 841 C C . SER A 1 100 ? -10.162 5.335 5.216 1.00 86.12 100 SER A C 1
ATOM 843 O O . SER A 1 100 ? -10.845 5.325 6.235 1.00 86.12 100 SER A O 1
ATOM 845 N N . MET A 1 101 ? -9.675 4.215 4.675 1.00 82.88 101 MET A N 1
ATOM 846 C CA . MET A 1 101 ? -9.895 2.892 5.262 1.00 82.88 101 MET A CA 1
ATOM 847 C C . MET A 1 101 ? -9.230 2.744 6.630 1.00 82.88 101 MET A C 1
ATOM 849 O O . MET A 1 101 ? -9.858 2.238 7.558 1.00 82.88 101 MET A O 1
ATOM 853 N N . LEU A 1 102 ? -7.980 3.194 6.770 1.00 83.50 102 LEU A N 1
ATOM 854 C CA . LEU A 1 102 ? -7.265 3.176 8.047 1.00 83.50 102 LEU A CA 1
ATOM 855 C C . LEU A 1 102 ? -7.997 4.016 9.104 1.00 83.50 102 LEU A C 1
ATOM 857 O O . LEU A 1 102 ? -8.231 3.522 10.203 1.00 83.50 102 LEU A O 1
ATOM 861 N N . GLN A 1 103 ? -8.428 5.229 8.749 1.00 83.31 103 GLN A N 1
ATOM 862 C CA . GLN A 1 103 ? -9.184 6.104 9.645 1.00 83.31 103 GLN A CA 1
ATOM 863 C C . GLN A 1 103 ? -10.536 5.492 10.045 1.00 83.31 103 GLN A C 1
ATOM 865 O O . GLN A 1 103 ? -10.879 5.474 11.224 1.00 83.31 103 GLN A O 1
ATOM 870 N N . LEU A 1 104 ? -11.293 4.940 9.091 1.00 81.88 104 LEU A N 1
ATOM 871 C CA . LEU A 1 104 ? -12.576 4.295 9.381 1.00 81.88 104 LEU A CA 1
ATOM 872 C C . LEU A 1 104 ? -12.404 3.096 10.324 1.00 81.88 104 LEU A C 1
ATOM 874 O O . LEU A 1 104 ? -13.174 2.936 11.271 1.00 81.88 104 LEU A O 1
ATOM 878 N N . CYS A 1 105 ? -11.377 2.273 10.100 1.00 77.94 105 CYS A N 1
ATOM 879 C CA . CYS A 1 105 ? -11.043 1.168 10.996 1.00 77.94 105 CYS A CA 1
ATOM 880 C C . CYS A 1 105 ? -10.746 1.667 12.421 1.00 77.94 105 CYS A C 1
ATOM 882 O O . CYS A 1 105 ? -11.201 1.059 13.390 1.00 77.94 105 CYS A O 1
ATOM 884 N N . GLU A 1 106 ? -10.023 2.782 12.559 1.00 76.44 106 GLU A N 1
ATOM 885 C CA . GLU A 1 106 ? -9.737 3.400 13.856 1.00 76.44 106 GLU A CA 1
ATOM 886 C C . GLU A 1 106 ? -11.016 3.860 14.569 1.00 76.44 106 GLU A C 1
ATOM 888 O O . GLU A 1 106 ? -11.233 3.542 15.741 1.00 76.44 106 GLU A O 1
ATOM 893 N N . GLU A 1 107 ? -11.896 4.561 13.852 1.00 78.25 107 GLU A N 1
ATOM 894 C CA . GLU A 1 107 ? -13.157 5.074 14.391 1.00 78.25 107 GLU A CA 1
ATOM 895 C C . GLU A 1 107 ? -14.095 3.952 14.855 1.00 78.25 107 GLU A C 1
ATOM 897 O O . GLU A 1 107 ? -14.733 4.070 15.906 1.00 78.25 107 GLU A O 1
ATOM 902 N N . LEU A 1 108 ? -14.179 2.857 14.094 1.00 75.12 108 LEU A N 1
ATOM 903 C CA . LEU A 1 108 ? -14.994 1.692 14.442 1.00 75.12 108 LEU A CA 1
ATOM 904 C C . LEU A 1 108 ? -14.478 1.003 15.713 1.00 75.12 108 LEU A C 1
ATOM 906 O O . LEU A 1 108 ? -15.263 0.725 16.620 1.00 75.12 108 LEU A O 1
ATOM 910 N N . LEU A 1 109 ? -13.160 0.828 15.838 1.00 68.94 109 LEU A N 1
ATOM 911 C CA . LEU A 1 109 ? -12.546 0.258 17.041 1.00 68.94 109 LEU A CA 1
ATOM 912 C C . LEU A 1 109 ? -12.758 1.132 18.283 1.00 68.94 109 LEU A C 1
ATOM 914 O O . LEU A 1 109 ? -13.056 0.611 19.359 1.00 68.94 109 LEU A O 1
ATOM 918 N N . LEU A 1 110 ? -12.626 2.455 18.149 1.00 71.12 110 LEU A N 1
ATOM 919 C CA . LEU A 1 110 ? -12.860 3.392 19.253 1.00 71.12 110 LEU A CA 1
ATOM 920 C C . LEU A 1 110 ? -14.314 3.354 19.748 1.00 71.12 110 LEU A C 1
ATOM 922 O O . LEU A 1 110 ? -14.558 3.504 20.947 1.00 71.12 110 LEU A O 1
ATOM 926 N N . LYS A 1 111 ? -15.276 3.134 18.842 1.00 72.38 111 LYS A N 1
ATOM 927 C CA . LYS A 1 111 ? -16.701 2.998 19.181 1.00 72.38 111 LYS A CA 1
ATOM 928 C C . LYS A 1 111 ? -17.016 1.674 19.880 1.00 72.38 111 LYS A C 1
ATOM 930 O O . LYS A 1 111 ? -17.787 1.677 20.837 1.00 72.38 111 LYS A O 1
ATOM 935 N N . GLU A 1 112 ? -16.430 0.562 19.435 1.00 68.06 112 GLU A N 1
ATOM 936 C CA . GLU A 1 112 ? -16.655 -0.762 20.042 1.00 68.06 112 GLU A CA 1
ATOM 937 C C . GLU A 1 112 ? -15.922 -0.945 21.379 1.00 68.06 112 GLU A C 1
ATOM 939 O O . GLU A 1 112 ? -16.392 -1.659 22.268 1.00 68.06 112 GLU A O 1
ATOM 944 N N . HIS A 1 113 ? -14.793 -0.259 21.563 1.00 63.25 113 HIS A N 1
ATOM 945 C CA . HIS A 1 113 ? -13.987 -0.326 22.775 1.00 63.25 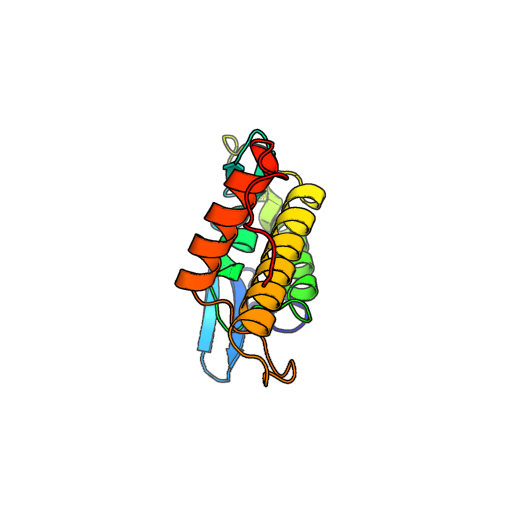113 HIS A CA 1
ATOM 946 C C . HIS A 1 113 ? -13.799 1.066 23.380 1.00 63.25 113 HIS A C 1
ATOM 948 O O . HIS A 1 113 ? -12.737 1.677 23.251 1.00 63.25 113 HIS A O 1
ATOM 954 N N . SER A 1 114 ? -14.797 1.525 24.145 1.00 51.09 114 SER A N 1
ATOM 955 C CA . SER A 1 114 ? -14.850 2.827 24.842 1.00 51.09 114 SER A CA 1
ATOM 956 C C . SER A 1 114 ? -13.757 3.070 25.913 1.00 51.09 114 SER A C 1
ATOM 958 O O . SER A 1 114 ? -13.903 3.936 26.773 1.00 51.09 114 SER A O 1
ATOM 960 N N . GLY A 1 115 ? -12.663 2.302 25.889 1.00 49.78 115 GLY A N 1
ATOM 961 C CA . GLY A 1 115 ? -11.464 2.454 26.718 1.00 49.78 115 GLY A CA 1
ATOM 962 C C . GLY A 1 115 ? -10.141 2.346 25.944 1.00 49.78 115 GLY A C 1
ATOM 963 O O . GLY A 1 115 ? -9.081 2.308 26.571 1.00 49.78 115 GLY A O 1
ATOM 964 N N . TYR A 1 116 ? -10.171 2.277 24.608 1.00 51.91 116 TYR A N 1
ATOM 965 C CA . TYR A 1 116 ? -8.971 2.171 23.779 1.00 51.91 116 TYR A CA 1
ATOM 966 C C . TYR A 1 116 ? -8.224 3.516 23.699 1.00 51.91 116 TYR A C 1
ATOM 968 O O . TYR A 1 116 ? -8.794 4.540 23.333 1.00 51.91 116 TYR A O 1
ATOM 976 N N . LYS A 1 117 ? -6.933 3.521 24.059 1.00 53.16 117 LYS A N 1
ATOM 977 C CA . LYS A 1 117 ? -6.081 4.725 24.164 1.00 53.16 117 LYS A CA 1
ATOM 978 C C . LYS A 1 117 ? -5.136 4.930 22.968 1.00 53.16 117 LYS A C 1
ATOM 980 O O . LYS A 1 117 ? -4.028 5.421 23.148 1.00 53.16 117 LYS A O 1
ATOM 985 N N . GLY A 1 118 ? -5.531 4.529 21.759 1.00 52.59 118 GLY A N 1
ATOM 986 C CA . GLY A 1 118 ? -4.782 4.845 20.529 1.00 52.59 118 GLY A CA 1
ATOM 987 C C . GLY A 1 118 ? -3.400 4.184 20.386 1.00 52.59 118 GLY A C 1
ATOM 988 O O . GLY A 1 118 ? -2.685 4.451 19.421 1.00 52.59 118 GLY A O 1
ATOM 989 N N . GLU A 1 119 ? -2.986 3.303 21.299 1.00 50.25 119 GLU A N 1
ATOM 990 C CA . GLU A 1 119 ? -1.670 2.665 21.224 1.00 50.25 119 GLU A CA 1
ATOM 991 C C . GLU A 1 119 ? -1.702 1.446 20.290 1.00 50.25 119 GLU A C 1
ATOM 993 O O . GLU A 1 119 ? -1.929 0.315 20.706 1.00 50.25 119 GLU A O 1
ATOM 998 N N . ARG A 1 120 ? -1.404 1.727 19.011 1.00 53.34 120 ARG A N 1
ATOM 999 C CA . ARG A 1 120 ? -1.188 0.795 17.885 1.00 53.34 120 ARG A CA 1
ATOM 1000 C C . ARG A 1 120 ? -2.443 0.111 17.359 1.00 53.34 120 ARG A C 1
ATOM 1002 O O . ARG A 1 120 ? -2.735 -1.039 17.670 1.00 53.34 120 ARG A O 1
ATOM 1009 N N . MET A 1 121 ? -3.120 0.826 16.462 1.00 57.50 121 MET A N 1
ATOM 1010 C CA . MET A 1 121 ? -4.168 0.276 15.610 1.00 57.50 121 MET A CA 1
ATOM 1011 C C . MET A 1 121 ? -3.670 -0.972 14.863 1.00 57.50 121 MET A C 1
ATOM 1013 O O . MET A 1 121 ? -2.708 -0.913 14.100 1.00 57.50 121 MET A O 1
ATOM 1017 N N . VAL A 1 122 ? -4.355 -2.092 15.081 1.00 57.97 122 VAL A N 1
ATOM 1018 C CA . VAL A 1 122 ? -4.207 -3.328 14.313 1.00 57.97 122 VAL A CA 1
ATOM 1019 C C . VAL A 1 122 ? -5.471 -3.480 13.482 1.00 57.97 122 VAL A C 1
ATOM 1021 O O . VAL A 1 122 ? -6.516 -3.847 14.014 1.00 57.97 122 VAL A O 1
ATOM 1024 N N . VAL A 1 123 ? -5.390 -3.205 12.181 1.00 60.69 123 VAL A N 1
ATOM 1025 C CA . VAL A 1 123 ? -6.493 -3.525 11.270 1.00 60.69 123 VAL A CA 1
ATOM 1026 C C . VAL A 1 123 ? -6.521 -5.040 11.086 1.00 60.69 123 VAL A C 1
ATOM 1028 O O . VAL A 1 123 ? -5.628 -5.625 10.463 1.00 60.69 123 VAL A O 1
ATOM 1031 N N . THR A 1 124 ? -7.512 -5.696 11.687 1.00 63.75 124 THR A N 1
ATOM 1032 C CA . THR A 1 124 ? -7.747 -7.123 11.457 1.00 63.75 124 THR A CA 1
ATOM 1033 C C . THR A 1 124 ? -8.416 -7.324 10.093 1.00 63.75 124 THR A C 1
ATOM 1035 O O . THR A 1 124 ? -9.080 -6.413 9.588 1.00 63.75 124 THR A O 1
ATOM 1038 N N . PRO A 1 125 ? -8.261 -8.498 9.456 1.00 64.81 125 PRO A N 1
ATOM 1039 C CA . PRO A 1 125 ? -8.993 -8.819 8.236 1.00 64.81 125 PRO A CA 1
ATOM 1040 C C . PRO A 1 125 ? -10.510 -8.632 8.372 1.00 64.81 125 PRO A C 1
ATOM 1042 O O . PRO A 1 125 ? -11.132 -8.163 7.432 1.00 64.81 125 PRO A O 1
ATOM 1045 N N . GLU A 1 126 ? -11.089 -8.953 9.527 1.00 67.38 126 GLU A N 1
ATOM 1046 C CA . GLU A 1 126 ? -12.526 -8.834 9.796 1.00 67.38 126 GLU A CA 1
ATOM 1047 C C . GLU A 1 126 ? -12.969 -7.368 9.845 1.00 67.38 126 GLU A C 1
ATOM 1049 O O . GLU A 1 126 ? -13.960 -6.999 9.219 1.00 67.38 126 GLU A O 1
ATOM 1054 N N . LEU A 1 127 ? -12.192 -6.516 10.523 1.00 64.19 127 LEU A N 1
ATOM 1055 C CA . LEU A 1 127 ? -12.438 -5.076 10.574 1.00 64.19 127 LEU A CA 1
ATOM 1056 C C . LEU A 1 127 ? -12.302 -4.434 9.188 1.00 64.19 127 LEU A C 1
ATOM 1058 O O . LEU A 1 127 ? -13.063 -3.535 8.847 1.00 64.19 127 LEU A O 1
ATOM 1062 N N . TYR A 1 128 ? -11.360 -4.921 8.377 1.00 66.50 128 TYR A N 1
ATOM 1063 C CA . TYR A 1 128 ? -11.183 -4.477 6.999 1.00 66.50 128 TYR A CA 1
ATOM 1064 C C . TYR A 1 128 ? -12.390 -4.819 6.115 1.00 66.50 128 TYR A C 1
ATOM 1066 O O . TYR A 1 128 ? -12.873 -3.946 5.398 1.00 66.50 128 TYR A O 1
ATOM 1074 N N . GLU A 1 129 ? -12.896 -6.056 6.169 1.00 71.31 129 GLU A N 1
ATOM 1075 C CA . GLU A 1 129 ? -14.095 -6.440 5.405 1.00 71.31 129 GLU A CA 1
ATOM 1076 C C . GLU A 1 129 ? -15.323 -5.638 5.864 1.00 71.31 129 GLU A C 1
ATOM 1078 O O . GLU A 1 129 ? -16.067 -5.126 5.031 1.00 71.31 129 GLU A O 1
ATOM 1083 N N . TYR A 1 130 ? -15.483 -5.429 7.175 1.00 66.62 130 TYR A N 1
ATOM 1084 C CA . TYR A 1 130 ? -16.565 -4.606 7.713 1.00 66.62 130 TYR A CA 1
ATOM 1085 C C . TYR A 1 130 ? -16.457 -3.133 7.277 1.00 66.62 130 TYR A C 1
ATOM 1087 O O . TYR A 1 130 ? -17.437 -2.541 6.829 1.00 66.62 130 TYR A O 1
ATOM 1095 N N . ALA A 1 131 ? -15.260 -2.543 7.310 1.00 65.31 131 ALA A N 1
ATOM 1096 C CA . ALA A 1 131 ? -15.026 -1.189 6.808 1.00 65.31 131 ALA A CA 1
ATOM 1097 C C . ALA A 1 131 ? -15.303 -1.070 5.295 1.00 65.31 131 ALA A C 1
ATOM 1099 O O . ALA A 1 131 ? -15.869 -0.068 4.852 1.00 65.31 131 ALA A O 1
ATOM 1100 N N . LEU A 1 132 ? -14.974 -2.100 4.502 1.00 67.12 132 LEU A N 1
ATOM 1101 C CA . LEU A 1 132 ? -15.328 -2.156 3.080 1.00 67.12 132 LEU A CA 1
ATOM 1102 C C . LEU A 1 132 ? -16.843 -2.213 2.856 1.00 67.12 132 LEU A C 1
ATOM 1104 O O . LEU A 1 132 ? -17.339 -1.603 1.909 1.00 67.12 132 LEU A O 1
ATOM 1108 N N . GLU A 1 133 ? -17.582 -2.952 3.683 1.00 69.19 133 GLU A N 1
ATOM 1109 C CA . GLU A 1 133 ? -19.048 -2.979 3.627 1.00 69.19 133 GLU A CA 1
ATOM 1110 C C . GLU A 1 133 ? -19.647 -1.614 3.974 1.00 69.19 133 GLU A C 1
ATOM 1112 O O . GLU A 1 133 ? -20.512 -1.127 3.247 1.00 69.19 133 GLU A O 1
ATOM 1117 N N . VAL A 1 134 ? -19.140 -0.956 5.021 1.00 60.44 134 VAL A N 1
ATOM 1118 C CA . VAL A 1 134 ? -19.573 0.390 5.416 1.00 60.44 134 VAL A CA 1
ATOM 1119 C C . VAL A 1 134 ? -19.326 1.402 4.292 1.00 60.44 134 VAL A C 1
ATOM 1121 O O . VAL A 1 134 ? -20.243 2.146 3.947 1.00 60.44 134 VAL A O 1
ATOM 1124 N N . LEU A 1 135 ? -18.147 1.407 3.657 1.00 59.09 135 LEU A N 1
ATOM 1125 C CA . LEU A 1 135 ? -17.866 2.323 2.541 1.00 59.09 135 LEU A CA 1
ATOM 1126 C C . LEU A 1 135 ? -18.817 2.130 1.352 1.00 59.09 135 LEU A C 1
ATOM 1128 O O . LEU A 1 135 ? -19.319 3.118 0.822 1.00 59.09 135 LEU A O 1
ATOM 1132 N N . LYS A 1 136 ? -19.141 0.881 0.988 1.00 60.81 136 LYS A N 1
ATOM 1133 C CA . LYS A 1 136 ? -20.113 0.588 -0.084 1.00 60.81 136 LYS A CA 1
ATOM 1134 C C . LYS A 1 136 ? -21.512 1.133 0.225 1.00 60.81 136 LYS A C 1
ATOM 1136 O O . LYS A 1 136 ? -22.245 1.499 -0.689 1.00 60.81 136 LYS A O 1
ATOM 1141 N N . VAL A 1 137 ? -21.903 1.178 1.503 1.00 53.03 137 VAL A N 1
ATOM 1142 C CA . VAL A 1 137 ? -23.187 1.756 1.944 1.00 53.03 137 VAL A CA 1
ATOM 1143 C C . VAL A 1 137 ? -23.163 3.288 1.866 1.00 53.03 137 VAL A C 1
ATOM 1145 O O . VAL A 1 137 ? -24.155 3.892 1.452 1.00 53.03 137 VAL A O 1
ATOM 1148 N N . TYR A 1 138 ? -22.033 3.915 2.209 1.00 45.12 138 TYR A N 1
ATOM 1149 C CA . TYR A 1 138 ? -21.853 5.367 2.101 1.00 45.12 138 TYR A CA 1
ATOM 1150 C C . TYR A 1 138 ? -21.860 5.850 0.641 1.00 45.12 138 TYR A C 1
ATOM 1152 O O . TYR A 1 138 ? -22.576 6.804 0.329 1.00 45.12 138 TYR A O 1
ATOM 1160 N N . ASP A 1 139 ? -21.145 5.168 -0.260 1.00 45.22 139 ASP A N 1
ATOM 1161 C CA . ASP A 1 139 ? -21.067 5.548 -1.681 1.00 45.22 139 ASP A CA 1
ATOM 1162 C C . ASP A 1 139 ? -22.370 5.229 -2.462 1.00 45.22 139 ASP A C 1
ATOM 1164 O O . ASP A 1 139 ? -22.661 5.861 -3.478 1.00 45.22 139 ASP A O 1
ATOM 1168 N N . ALA A 1 140 ? -23.243 4.352 -1.943 1.00 41.41 140 ALA A N 1
ATOM 1169 C CA . ALA A 1 140 ? -24.578 4.076 -2.497 1.00 41.41 140 ALA A CA 1
ATOM 1170 C C . ALA A 1 140 ? -25.670 5.108 -2.113 1.00 41.41 140 ALA A C 1
ATOM 1172 O O . ALA A 1 140 ? -26.849 4.895 -2.406 1.00 41.41 140 ALA A O 1
ATOM 1173 N N . GLY A 1 141 ? -25.311 6.224 -1.462 1.00 37.38 141 GLY A N 1
ATOM 1174 C CA . GLY A 1 141 ? -26.255 7.272 -1.042 1.00 37.38 141 GLY A CA 1
ATOM 1175 C C . GLY A 1 141 ? -26.936 7.021 0.310 1.00 37.38 141 GLY A C 1
ATOM 1176 O O . GLY A 1 141 ? -27.889 7.714 0.663 1.00 37.38 141 GLY A O 1
ATOM 1177 N N . GLY A 1 142 ? -26.453 6.055 1.095 1.00 36.38 142 GLY A N 1
ATOM 1178 C CA . GLY A 1 142 ? -27.007 5.676 2.394 1.00 36.38 142 GLY A CA 1
ATOM 1179 C C . GLY A 1 142 ? -26.551 6.558 3.558 1.00 36.38 142 GLY A C 1
ATOM 1180 O O . GLY A 1 142 ? -26.105 6.033 4.571 1.00 36.38 142 GLY A O 1
ATOM 1181 N N . ALA A 1 143 ? -26.671 7.885 3.461 1.00 34.88 143 ALA A N 1
ATOM 1182 C CA . ALA A 1 143 ? -26.437 8.770 4.613 1.00 34.88 143 ALA A CA 1
ATOM 1183 C C . ALA A 1 143 ? -27.581 8.731 5.656 1.00 34.88 143 ALA A C 1
ATOM 1185 O O . ALA A 1 143 ? -27.459 9.327 6.723 1.00 34.88 143 ALA A O 1
ATOM 1186 N N . GLU A 1 144 ? -28.690 8.030 5.379 1.00 36.81 144 GLU A N 1
ATOM 1187 C CA . GLU A 1 144 ? -29.913 8.083 6.200 1.00 36.81 144 GLU A CA 1
ATOM 1188 C C . GLU A 1 144 ? -30.222 6.820 7.019 1.00 36.81 144 GLU A C 1
ATOM 1190 O O . GLU A 1 144 ? -31.247 6.768 7.701 1.00 36.81 144 GLU A O 1
ATOM 1195 N N . HIS A 1 145 ? -29.372 5.791 7.011 1.00 36.19 145 HIS A N 1
ATOM 1196 C CA . HIS A 1 145 ? -29.631 4.562 7.775 1.00 36.19 145 HIS A CA 1
ATOM 1197 C C . HIS A 1 145 ? -28.539 4.265 8.801 1.00 36.19 145 HIS A C 1
ATOM 1199 O O . HIS A 1 145 ? -27.838 3.261 8.734 1.00 36.19 145 HIS A O 1
ATOM 1205 N N . TYR A 1 146 ? -28.478 5.113 9.827 1.00 36.75 146 TYR A N 1
ATOM 1206 C CA . TYR A 1 146 ? -28.169 4.641 11.175 1.00 36.75 146 TYR A CA 1
ATOM 1207 C C . TYR A 1 146 ? -29.315 5.053 12.109 1.00 36.75 146 TYR A C 1
ATOM 1209 O O . TYR A 1 146 ? -29.786 6.190 12.018 1.00 36.75 146 TYR A O 1
ATOM 1217 N N . PRO A 1 147 ? -29.824 4.148 12.966 1.00 33.44 147 PRO A N 1
ATOM 1218 C CA . PRO A 1 147 ? -30.934 4.461 13.856 1.00 33.44 147 PRO A CA 1
ATOM 1219 C C . PRO A 1 147 ? -30.535 5.601 14.804 1.00 33.44 147 PRO A C 1
ATOM 1221 O O . PRO A 1 147 ? -29.368 5.679 15.201 1.00 33.44 147 PRO A O 1
ATOM 1224 N N . PRO A 1 148 ? -31.479 6.478 15.193 1.00 35.25 148 PRO A N 1
ATOM 1225 C CA . PRO A 1 148 ? -31.187 7.534 16.145 1.00 35.25 148 PRO A CA 1
ATOM 1226 C C . PRO A 1 148 ? -30.683 6.903 17.442 1.00 35.25 148 PRO A C 1
ATOM 1228 O O . PRO A 1 148 ? -31.322 6.014 18.011 1.00 35.25 148 PRO A O 1
ATOM 1231 N N . SER A 1 149 ? -29.520 7.373 17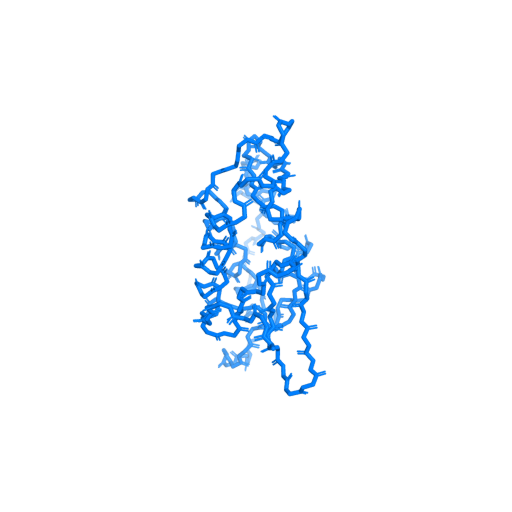.885 1.00 42.16 149 SER A N 1
ATOM 1232 C CA . SER A 1 149 ? -28.959 7.102 19.203 1.00 42.16 149 SER A CA 1
ATOM 1233 C C . SER A 1 149 ? -30.022 7.335 20.280 1.00 42.16 149 SER A C 1
ATOM 1235 O O . SER A 1 149 ? -30.571 8.437 20.371 1.00 42.16 149 SER A O 1
ATOM 1237 N N . LYS A 1 150 ? -30.308 6.301 21.074 1.00 35.34 150 LYS A N 1
ATOM 1238 C CA . LYS A 1 150 ? -30.877 6.453 22.416 1.00 35.34 150 LYS A CA 1
ATOM 1239 C C . LYS A 1 150 ? -29.749 6.540 23.427 1.00 35.34 150 LYS A C 1
ATOM 1241 O O . LYS A 1 150 ? -28.751 5.816 23.222 1.00 35.34 150 LYS A O 1
#

pLDDT: mean 77.83, std 17.06, range [33.44, 95.06]

Foldseek 3Di:
DQWDDDQPQWTARLVFFIWGNQDVPDIDGDGLLQLLDWDDDPNAIERDPLLVCLQAQSDADVCSVSVLVRSVVRCVSVVVSRDPPGDDHDSVVHSVVSNQLRVLLVVVVCVVDVPDDPDGDGNHPVSSVVSVVVVVCVVVVNPPDDDDDD

Sequence (150 aa):
MSILIHIGFWGIDTEFGLVGKIRPGYEYKIPARCLWKTFSIEGRNLYLWPVLLMRKYWIYDSNADSLFTAFFFAQEYFKAEKPDDQSEASWPETIFFVKSMLQLCEELLLKEHSGYKGERMVVTPELYEYALEVLKVYDAGGAEHYPPSK

Secondary structure (DSSP, 8-state):
--EEEEETTEEEETTTEEEEEEETTEEEEEEGGGTT-EEEETTEEEEHHHHHHTTSTT--HHHHHHHHHHHHHHHHHTGGG--TTPPP--HHHHHHHHHHHHHHHHHHHHHH-TT---S-----HHHHHHHHHHHHHHHTT-TT-SPPP-

Radius of gyration: 17.18 Å; chains: 1; bounding box: 54×22×48 Å